Protein AF-A0A7V1EEA6-F1 (afdb_monomer)

pLDDT: mean 91.25, std 5.87, range [56.53, 96.62]

Structure (mmCIF, N/CA/C/O backbone):
data_AF-A0A7V1EEA6-F1
#
_entry.id   AF-A0A7V1EEA6-F1
#
loop_
_atom_site.group_PDB
_atom_site.id
_atom_site.type_symbol
_atom_site.label_atom_id
_atom_site.label_alt_id
_atom_site.label_comp_id
_atom_site.label_asym_id
_atom_site.label_entity_id
_atom_site.label_seq_id
_atom_site.pdbx_PDB_ins_code
_atom_site.Cartn_x
_atom_site.Cartn_y
_atom_site.Cartn_z
_atom_site.occupancy
_atom_site.B_iso_or_equiv
_atom_site.auth_seq_id
_atom_site.auth_comp_id
_atom_site.auth_asym_id
_atom_site.auth_atom_id
_atom_site.pdbx_PDB_model_num
ATOM 1 N N . MET A 1 1 ? -14.559 18.676 7.883 1.00 79.19 1 MET A N 1
ATOM 2 C CA . MET A 1 1 ? -14.103 17.274 7.992 1.00 79.19 1 MET A CA 1
ATOM 3 C C . MET A 1 1 ? -12.597 17.257 7.796 1.00 79.19 1 MET A C 1
ATOM 5 O O . MET A 1 1 ? -12.133 17.929 6.884 1.00 79.19 1 MET A O 1
ATOM 9 N N . LYS A 1 2 ? -11.842 16.586 8.671 1.00 92.44 2 LYS A N 1
ATOM 10 C CA . LYS A 1 2 ? -10.386 16.436 8.541 1.00 92.44 2 LYS A CA 1
ATOM 11 C C . LYS A 1 2 ? -10.104 15.057 7.952 1.00 92.44 2 LYS A C 1
ATOM 13 O O . LYS A 1 2 ? -10.678 14.086 8.430 1.00 92.44 2 LYS A O 1
ATOM 18 N N . ILE A 1 3 ? -9.256 14.996 6.934 1.00 94.94 3 ILE A N 1
ATOM 19 C CA . ILE A 1 3 ? -8.778 13.740 6.349 1.00 94.94 3 ILE A CA 1
ATOM 20 C C . ILE A 1 3 ? -7.420 13.439 6.985 1.00 94.94 3 ILE A C 1
ATOM 22 O O . ILE A 1 3 ? -6.601 14.348 7.137 1.00 94.94 3 ILE A O 1
ATOM 26 N N . ILE A 1 4 ? -7.221 12.196 7.416 1.00 95.44 4 ILE A N 1
ATOM 27 C CA . ILE A 1 4 ? -5.971 11.709 8.003 1.00 95.44 4 ILE A CA 1
ATOM 28 C C . ILE A 1 4 ? -5.459 10.606 7.089 1.00 95.44 4 ILE A C 1
ATOM 30 O O . ILE A 1 4 ? -6.202 9.677 6.784 1.00 95.44 4 ILE A O 1
ATOM 34 N N . ASP A 1 5 ? -4.210 10.730 6.659 1.00 96.44 5 ASP A N 1
ATOM 35 C CA . ASP A 1 5 ? -3.526 9.670 5.933 1.00 96.44 5 ASP A CA 1
ATOM 36 C C . ASP A 1 5 ? -2.985 8.643 6.934 1.00 96.44 5 ASP A C 1
ATOM 38 O O . ASP A 1 5 ? -2.292 9.003 7.888 1.00 96.44 5 ASP A O 1
ATOM 42 N N . ILE A 1 6 ? -3.360 7.382 6.739 1.00 95.69 6 ILE A N 1
ATOM 43 C CA . ILE A 1 6 ? -2.917 6.241 7.550 1.00 95.69 6 ILE A CA 1
ATOM 44 C C . ILE A 1 6 ? -1.982 5.314 6.763 1.00 95.69 6 ILE A C 1
ATOM 46 O O . ILE A 1 6 ? -1.681 4.213 7.219 1.00 95.69 6 ILE A O 1
ATOM 50 N N . THR A 1 7 ? -1.550 5.735 5.574 1.00 96.62 7 THR A N 1
ATOM 51 C CA . THR A 1 7 ? -0.663 4.970 4.702 1.00 96.62 7 THR A CA 1
ATOM 52 C C . THR A 1 7 ? 0.795 5.374 4.895 1.00 96.62 7 THR A C 1
ATOM 54 O O . THR A 1 7 ? 1.125 6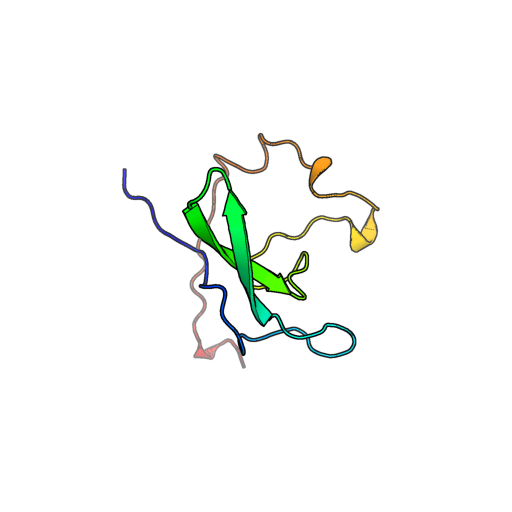.529 5.172 1.00 96.62 7 THR A O 1
ATOM 57 N N . GLY A 1 8 ? 1.686 4.391 4.783 1.00 94.81 8 GLY A N 1
ATOM 58 C CA . GLY A 1 8 ? 3.123 4.612 4.685 1.00 94.81 8 GLY A CA 1
ATOM 59 C C . GLY A 1 8 ? 3.556 4.831 3.230 1.00 94.81 8 GLY A C 1
ATOM 60 O O . GLY A 1 8 ? 2.916 4.307 2.315 1.00 94.81 8 GLY A O 1
ATOM 61 N N . PRO A 1 9 ? 4.653 5.569 2.987 1.00 94.81 9 PRO A N 1
ATOM 62 C CA . PRO A 1 9 ? 5.184 5.742 1.641 1.00 94.81 9 PRO A CA 1
ATOM 63 C C . PRO A 1 9 ? 5.702 4.416 1.070 1.00 94.81 9 PRO A C 1
ATOM 65 O O . PRO A 1 9 ? 6.239 3.579 1.796 1.00 94.81 9 PRO A O 1
ATOM 68 N N . ILE A 1 10 ? 5.620 4.273 -0.254 1.00 94.88 10 ILE A N 1
ATOM 69 C CA . ILE A 1 10 ? 6.261 3.182 -0.992 1.00 94.88 10 ILE A CA 1
ATOM 70 C C . ILE A 1 10 ? 7.615 3.674 -1.513 1.00 94.88 10 ILE A C 1
ATOM 72 O O . ILE A 1 10 ? 7.678 4.640 -2.270 1.00 94.88 10 ILE A O 1
ATOM 76 N N . TYR A 1 11 ? 8.704 3.038 -1.084 1.00 94.56 11 TYR A N 1
ATOM 77 C CA . TYR A 1 11 ? 10.076 3.393 -1.437 1.00 94.56 11 TYR A CA 1
ATOM 78 C C . TYR A 1 11 ? 10.995 2.163 -1.418 1.00 94.56 11 TYR A C 1
ATOM 80 O O . TYR A 1 11 ? 10.715 1.160 -0.760 1.00 94.56 11 TYR A O 1
ATOM 88 N N . GLU A 1 12 ? 12.106 2.235 -2.147 1.00 95.25 12 GLU A N 1
ATOM 89 C CA . GLU A 1 12 ? 13.096 1.155 -2.179 1.00 95.25 12 GLU A CA 1
ATOM 90 C C . GLU A 1 12 ? 13.789 0.981 -0.822 1.00 95.25 12 GLU A C 1
ATOM 92 O O . GLU A 1 12 ? 14.182 1.954 -0.182 1.00 95.25 12 GLU A O 1
ATOM 97 N N . GLY A 1 13 ? 13.975 -0.268 -0.389 1.00 92.69 13 GLY A N 1
ATOM 98 C CA . GLY A 1 13 ? 14.576 -0.567 0.915 1.00 92.69 13 GLY A CA 1
ATOM 99 C C . GLY A 1 13 ? 13.625 -0.389 2.103 1.00 92.69 13 GLY A C 1
ATOM 100 O O . GLY A 1 13 ? 14.082 -0.372 3.246 1.00 92.69 13 GLY A O 1
ATOM 101 N N . MET A 1 14 ? 12.315 -0.261 1.856 1.00 93.69 14 MET A N 1
ATOM 102 C CA . MET A 1 14 ? 11.309 -0.460 2.900 1.00 93.69 14 MET A CA 1
ATOM 103 C C . MET A 1 14 ? 11.413 -1.867 3.507 1.00 93.69 14 MET A C 1
ATOM 105 O O . MET A 1 14 ? 11.980 -2.777 2.904 1.00 93.69 14 MET A O 1
ATOM 109 N N . TRP A 1 15 ? 10.825 -2.048 4.689 1.00 91.12 15 TRP A N 1
ATOM 110 C CA . TRP A 1 15 ? 10.692 -3.374 5.284 1.00 91.12 15 TRP A CA 1
ATOM 111 C C . TRP A 1 15 ? 9.842 -4.290 4.391 1.00 91.12 15 TRP A C 1
ATOM 113 O O . TRP A 1 15 ? 8.806 -3.870 3.875 1.00 91.12 15 TRP A O 1
ATOM 123 N N . ASP A 1 16 ? 10.267 -5.542 4.250 1.00 90.25 16 ASP A N 1
ATOM 124 C CA . ASP A 1 16 ? 9.509 -6.609 3.608 1.00 90.25 16 ASP A CA 1
ATOM 125 C C . ASP A 1 16 ? 9.574 -7.895 4.449 1.00 90.25 16 ASP A C 1
ATOM 127 O O . ASP A 1 16 ? 10.334 -8.003 5.414 1.00 90.25 16 ASP A O 1
ATOM 131 N N . TYR A 1 17 ? 8.748 -8.877 4.085 1.00 86.88 17 TYR A N 1
ATOM 132 C CA . TYR A 1 17 ? 8.684 -10.174 4.765 1.00 86.88 17 TYR A CA 1
ATOM 133 C C . TYR A 1 17 ? 9.903 -11.080 4.492 1.00 86.88 17 TYR A C 1
ATOM 135 O O . TYR A 1 17 ? 10.045 -12.120 5.138 1.00 86.88 17 TYR A O 1
ATOM 143 N N . GLY A 1 18 ? 10.785 -10.716 3.556 1.00 87.44 18 GLY A N 1
ATOM 144 C CA . GLY A 1 18 ? 11.922 -11.522 3.120 1.00 87.44 18 GLY A CA 1
ATOM 145 C C . GLY A 1 18 ? 11.544 -12.868 2.481 1.00 87.44 18 GLY A C 1
ATOM 146 O O . GLY A 1 18 ? 10.419 -13.102 2.039 1.00 87.44 18 GLY A O 1
ATOM 147 N N . GLY A 1 19 ? 12.514 -13.786 2.422 1.00 89.06 19 GLY A N 1
ATOM 148 C CA . GLY A 1 19 ? 12.317 -15.137 1.885 1.00 89.06 19 GLY A CA 1
ATOM 149 C C . GLY A 1 19 ? 12.236 -15.177 0.356 1.00 89.06 19 GLY A C 1
ATOM 150 O O . GLY A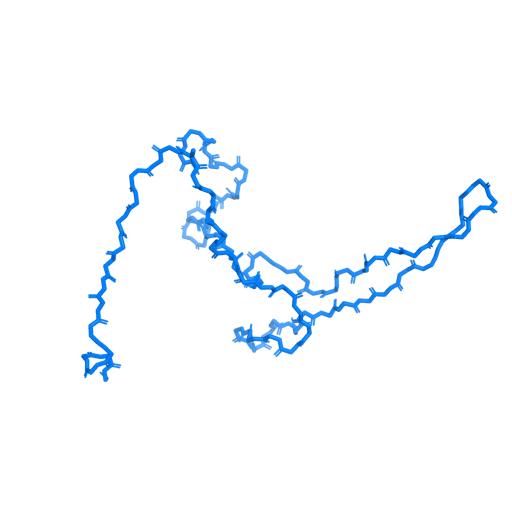 1 19 ? 13.145 -14.713 -0.330 1.00 89.06 19 GLY A O 1
ATOM 151 N N . GLU A 1 20 ? 11.169 -15.775 -0.182 1.00 87.50 20 GLU A N 1
ATOM 152 C CA . GLU A 1 20 ? 10.933 -15.862 -1.635 1.00 87.50 20 GLU A CA 1
ATOM 153 C C . GLU A 1 20 ? 10.428 -14.541 -2.240 1.00 87.50 20 GLU A C 1
ATOM 155 O O . GLU A 1 20 ? 10.429 -14.362 -3.461 1.00 87.50 20 GLU A O 1
ATOM 160 N N . ILE A 1 21 ? 10.018 -13.599 -1.388 1.00 89.75 21 ILE A N 1
ATOM 161 C CA . ILE A 1 21 ? 9.537 -12.285 -1.795 1.00 89.75 21 ILE A CA 1
ATOM 162 C C . ILE A 1 21 ? 10.730 -11.406 -2.144 1.00 89.75 21 ILE A C 1
ATOM 164 O O . ILE A 1 21 ? 11.626 -11.172 -1.334 1.00 89.75 21 ILE A O 1
ATOM 168 N N . LYS A 1 22 ? 10.738 -10.908 -3.381 1.00 92.12 22 LYS A N 1
ATOM 169 C CA . LYS A 1 22 ? 11.748 -9.953 -3.828 1.00 92.12 22 LYS A CA 1
ATOM 170 C C . LYS A 1 22 ? 11.416 -8.555 -3.294 1.00 92.12 22 LYS A C 1
ATOM 172 O O . LYS A 1 22 ? 10.247 -8.175 -3.346 1.00 92.12 22 LYS A O 1
ATOM 177 N N . PRO A 1 23 ? 12.423 -7.763 -2.892 1.00 93.25 23 PRO A N 1
ATOM 178 C CA . PRO A 1 23 ? 12.204 -6.381 -2.489 1.00 93.25 23 PRO A CA 1
ATOM 179 C C . PRO A 1 23 ? 11.588 -5.543 -3.614 1.00 93.25 23 PRO A C 1
ATOM 181 O O . PRO A 1 23 ? 11.945 -5.708 -4.791 1.00 93.25 23 PRO A O 1
ATOM 184 N N . PHE A 1 24 ? 10.711 -4.612 -3.235 1.00 95.81 24 PHE A N 1
ATOM 185 C CA . PHE A 1 24 ? 10.162 -3.600 -4.137 1.00 95.81 24 PHE A CA 1
ATOM 186 C C . PHE A 1 24 ? 11.281 -2.768 -4.780 1.00 95.81 24 PHE A C 1
ATOM 188 O O . PHE A 1 24 ? 12.253 -2.394 -4.113 1.00 95.81 24 PHE A O 1
ATOM 195 N N . ARG A 1 25 ? 11.124 -2.456 -6.071 1.00 96.12 25 ARG A N 1
ATOM 196 C CA . ARG A 1 25 ? 12.004 -1.551 -6.817 1.00 96.12 25 ARG A CA 1
ATOM 197 C C . ARG A 1 25 ? 11.203 -0.546 -7.630 1.00 96.12 25 ARG A C 1
ATOM 199 O O . ARG A 1 25 ? 10.200 -0.893 -8.255 1.00 96.12 25 A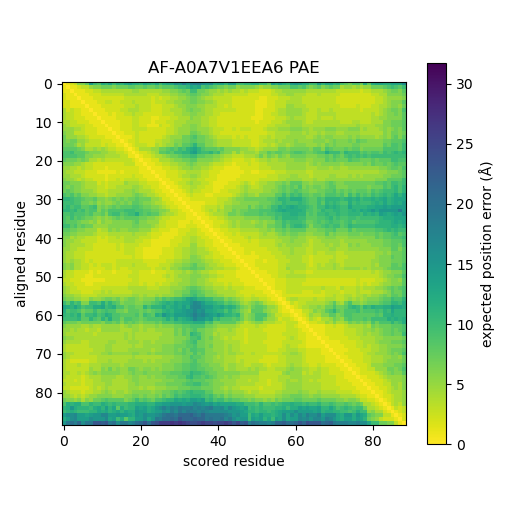RG A O 1
ATOM 206 N N . LEU A 1 26 ? 11.684 0.691 -7.644 1.00 95.38 26 LEU A N 1
ATOM 207 C CA . LEU A 1 26 ? 11.107 1.790 -8.404 1.00 95.38 26 LEU A CA 1
ATOM 208 C C . LEU A 1 26 ? 12.003 2.080 -9.610 1.00 95.38 26 LEU A C 1
ATOM 210 O O . LEU A 1 26 ? 13.029 2.749 -9.509 1.00 95.38 26 LEU A O 1
ATOM 214 N N . GLY A 1 27 ? 11.607 1.557 -10.764 1.00 93.88 27 GLY A N 1
ATOM 215 C CA . GLY A 1 27 ? 12.255 1.818 -12.043 1.00 93.88 27 GLY A CA 1
ATOM 216 C C . GLY A 1 27 ? 11.636 3.003 -12.784 1.00 93.88 27 GLY A C 1
ATOM 217 O O . GLY A 1 27 ? 10.640 3.586 -12.359 1.00 93.88 27 GLY A O 1
ATOM 218 N N . LYS A 1 28 ? 12.203 3.319 -13.950 1.00 94.88 28 LYS A N 1
ATOM 219 C CA . LYS A 1 28 ? 11.684 4.329 -14.880 1.00 94.88 28 LYS A CA 1
ATOM 220 C C . LYS A 1 28 ? 11.568 3.746 -16.282 1.00 94.88 28 LYS A C 1
ATOM 222 O O . LYS A 1 28 ? 12.486 3.074 -16.749 1.00 94.88 28 LYS A O 1
ATOM 227 N N . VAL A 1 29 ? 10.472 4.045 -16.970 1.00 94.94 29 VAL A N 1
ATOM 228 C CA . VAL A 1 29 ? 10.274 3.729 -18.389 1.00 94.94 29 VAL A CA 1
ATOM 229 C C . VAL A 1 29 ? 10.140 5.033 -19.155 1.00 94.94 29 VAL A C 1
ATOM 231 O O . VAL A 1 29 ? 9.268 5.846 -18.861 1.00 94.94 29 VAL A O 1
ATOM 234 N N . LYS A 1 30 ? 11.007 5.222 -20.149 1.00 95.50 30 LYS A N 1
ATOM 235 C CA . LYS A 1 30 ? 10.909 6.332 -21.098 1.00 95.50 30 LYS A CA 1
ATOM 236 C C . LYS A 1 30 ? 10.112 5.893 -22.309 1.00 95.50 30 LYS A C 1
ATOM 238 O O . LYS A 1 30 ? 10.330 4.799 -22.830 1.00 95.50 30 LYS A O 1
ATOM 243 N N . MET A 1 31 ? 9.219 6.753 -22.766 1.00 94.81 31 MET A N 1
ATOM 244 C CA . MET A 1 31 ? 8.411 6.494 -23.944 1.00 94.81 31 MET A CA 1
ATOM 245 C C . MET A 1 31 ? 8.079 7.788 -24.680 1.00 94.81 31 MET A C 1
ATOM 247 O O . MET A 1 31 ? 8.066 8.872 -24.100 1.00 94.81 31 MET A O 1
ATOM 251 N N . GLU A 1 32 ? 7.823 7.658 -25.977 1.00 95.62 32 GLU A N 1
ATOM 252 C CA . GLU A 1 32 ? 7.447 8.764 -26.851 1.00 95.62 32 GLU A CA 1
ATOM 253 C C . GLU A 1 32 ? 6.006 8.564 -27.327 1.00 95.62 32 GLU A C 1
ATOM 255 O O . GLU A 1 32 ? 5.619 7.476 -27.760 1.00 95.62 32 GLU A O 1
ATOM 260 N N . TYR A 1 33 ? 5.193 9.613 -27.245 1.00 93.00 33 TYR A N 1
ATOM 261 C CA . TYR A 1 33 ? 3.830 9.623 -27.770 1.00 93.00 33 TYR A CA 1
ATOM 262 C C . TYR A 1 33 ? 3.519 11.009 -28.308 1.00 93.00 33 TYR A C 1
ATOM 264 O O . TYR A 1 33 ? 3.753 12.011 -27.637 1.00 93.00 33 TYR A O 1
ATOM 272 N N . ALA A 1 34 ? 3.003 11.061 -29.536 1.00 93.38 34 ALA A N 1
ATOM 273 C CA . ALA A 1 34 ? 2.715 12.310 -30.241 1.00 93.38 34 ALA A CA 1
ATOM 274 C C . ALA A 1 34 ? 3.915 13.287 -30.308 1.00 93.38 34 ALA A C 1
ATOM 276 O O . ALA A 1 34 ? 3.728 14.501 -30.257 1.00 93.38 34 ALA A O 1
ATOM 277 N N . GLY A 1 35 ? 5.143 12.762 -30.425 1.00 94.81 35 GLY A N 1
ATOM 278 C CA . GLY A 1 35 ? 6.370 13.564 -30.507 1.00 94.81 35 GLY A CA 1
ATOM 279 C C . GLY A 1 35 ? 6.808 14.197 -29.183 1.00 94.81 35 GLY A C 1
ATOM 280 O O . GLY A 1 35 ? 7.634 15.107 -29.188 1.00 94.81 35 GLY A O 1
ATOM 281 N N . VAL A 1 36 ? 6.244 13.751 -28.057 1.00 94.88 36 VAL A N 1
ATOM 282 C CA . VAL A 1 36 ? 6.626 14.187 -26.712 1.00 94.88 36 VAL A CA 1
ATOM 283 C C . VAL A 1 36 ? 7.208 12.998 -25.957 1.00 94.88 36 VAL A C 1
ATOM 285 O O . VAL A 1 36 ? 6.573 11.945 -25.865 1.00 94.88 36 VAL A O 1
ATOM 288 N N . GLU A 1 37 ? 8.409 13.175 -25.408 1.00 96.12 37 GLU A N 1
ATOM 289 C CA . GLU A 1 37 ? 9.008 12.222 -24.476 1.00 96.12 37 GLU A CA 1
ATOM 290 C C . GLU A 1 37 ? 8.395 12.388 -23.084 1.00 96.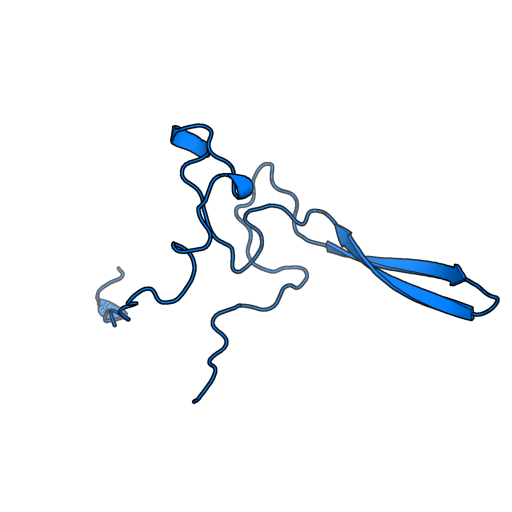12 37 GLU A C 1
ATOM 292 O O . GLU A 1 37 ? 8.264 13.500 -22.566 1.00 96.12 37 GLU A O 1
ATOM 297 N N . TYR A 1 38 ? 8.048 11.271 -22.456 1.00 95.62 38 TYR A N 1
ATOM 298 C CA . TYR A 1 38 ? 7.614 11.224 -21.069 1.00 95.62 38 TYR A CA 1
ATOM 299 C C . TYR A 1 38 ? 8.216 10.015 -20.364 1.00 95.62 38 TYR A C 1
ATOM 301 O O . TYR A 1 38 ? 8.605 9.016 -20.976 1.00 95.62 38 TYR A O 1
ATOM 309 N N . GLU A 1 39 ? 8.325 10.146 -19.048 1.00 95.94 39 GLU A N 1
ATOM 310 C CA . GLU A 1 39 ? 8.868 9.129 -18.164 1.00 95.94 39 GLU A CA 1
ATOM 311 C C . GLU A 1 39 ? 7.773 8.677 -17.201 1.00 95.94 39 GLU A C 1
ATOM 313 O O . GLU A 1 39 ? 7.090 9.502 -16.591 1.00 95.94 39 GLU A O 1
ATOM 318 N N . LEU A 1 40 ? 7.606 7.364 -17.082 1.00 94.44 40 LEU A N 1
ATOM 319 C CA . LEU A 1 40 ? 6.683 6.727 -16.154 1.00 94.44 40 LEU A CA 1
ATOM 320 C C . LEU A 1 40 ? 7.465 5.949 -15.102 1.00 94.44 40 LEU A C 1
ATOM 322 O O . LEU A 1 40 ? 8.522 5.382 -15.390 1.00 94.44 40 LEU A O 1
ATOM 326 N N . ASP A 1 41 ? 6.911 5.882 -13.899 1.00 94.94 41 ASP A N 1
ATOM 327 C CA . ASP A 1 41 ? 7.402 4.976 -12.869 1.00 94.94 41 ASP A CA 1
ATOM 328 C C . ASP A 1 41 ? 7.068 3.525 -13.241 1.00 94.94 41 ASP A C 1
ATOM 330 O O . ASP A 1 41 ? 5.934 3.196 -13.594 1.00 94.94 41 ASP A O 1
ATOM 334 N N . SER A 1 42 ? 8.071 2.655 -13.153 1.00 94.81 42 SER A N 1
ATOM 335 C CA . SER A 1 42 ? 7.921 1.204 -13.240 1.00 94.81 42 SER A CA 1
ATOM 336 C C . SER A 1 42 ? 7.954 0.626 -11.835 1.00 94.81 42 SER A C 1
ATOM 338 O O . SER A 1 42 ? 8.920 0.829 -11.102 1.00 94.81 42 SER A O 1
ATOM 340 N N . LEU A 1 43 ? 6.903 -0.094 -11.456 1.00 95.44 43 LEU A N 1
ATOM 341 C CA . LEU A 1 43 ? 6.773 -0.703 -10.136 1.00 95.44 43 LEU A CA 1
ATOM 342 C C . LEU A 1 43 ? 7.171 -2.176 -10.234 1.00 95.44 43 LEU A C 1
ATOM 344 O O . LEU A 1 43 ? 6.387 -3.021 -10.665 1.00 95.44 43 LEU A O 1
ATOM 348 N N . GLU A 1 44 ? 8.406 -2.488 -9.862 1.00 94.81 44 GLU A N 1
ATOM 349 C CA . GLU A 1 44 ? 8.947 -3.843 -9.910 1.00 94.81 44 GLU A CA 1
ATOM 350 C C . GLU A 1 44 ? 8.795 -4.539 -8.553 1.00 94.81 44 GLU A C 1
ATOM 352 O O . GLU A 1 44 ? 9.062 -3.960 -7.499 1.00 94.81 44 GLU A O 1
ATOM 357 N N . ASN A 1 45 ? 8.385 -5.811 -8.579 1.00 93.56 45 ASN A N 1
ATOM 358 C CA . AS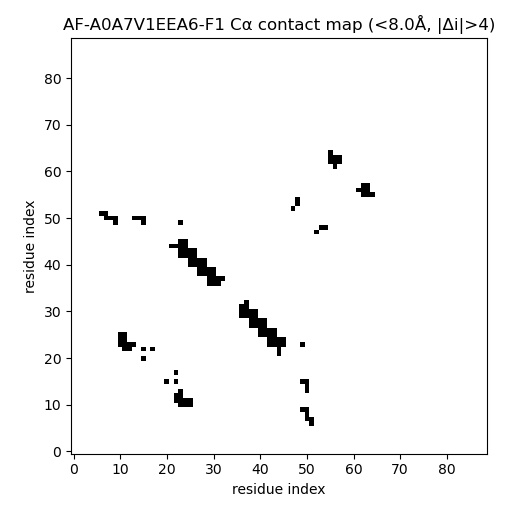N A 1 45 ? 8.116 -6.633 -7.388 1.00 93.56 45 ASN A CA 1
ATOM 359 C C . ASN A 1 45 ? 7.102 -6.017 -6.404 1.00 93.56 45 ASN A C 1
ATOM 361 O O . ASN A 1 45 ? 7.090 -6.372 -5.228 1.00 93.56 45 ASN A O 1
ATOM 365 N N . MET A 1 46 ? 6.236 -5.113 -6.869 1.00 94.25 46 MET A N 1
ATOM 366 C CA . MET A 1 46 ? 5.076 -4.700 -6.088 1.00 94.25 46 MET A CA 1
ATOM 367 C C . MET A 1 46 ? 4.058 -5.842 -6.076 1.00 94.25 46 MET A C 1
ATOM 369 O O . MET A 1 46 ? 3.604 -6.291 -7.129 1.00 94.25 46 MET A O 1
ATOM 373 N N . ILE A 1 47 ? 3.717 -6.321 -4.886 1.00 91.38 47 ILE A N 1
ATOM 374 C CA . ILE A 1 47 ? 2.806 -7.448 -4.672 1.00 91.38 47 ILE A CA 1
ATOM 375 C C . ILE A 1 47 ? 1.734 -7.074 -3.646 1.00 91.38 47 ILE A C 1
ATOM 377 O O . ILE A 1 47 ? 1.745 -5.979 -3.088 1.00 91.38 47 ILE A O 1
ATOM 381 N N . ALA A 1 48 ? 0.784 -7.980 -3.406 1.00 90.19 48 ALA A N 1
ATOM 382 C CA . ALA A 1 48 ? -0.417 -7.695 -2.618 1.00 90.19 48 ALA A CA 1
ATOM 383 C C . ALA A 1 48 ? -0.147 -7.239 -1.169 1.00 90.19 48 ALA A C 1
ATOM 385 O O . ALA A 1 48 ? -0.979 -6.543 -0.600 1.00 90.19 48 ALA A O 1
ATOM 386 N N . PHE A 1 49 ? 1.006 -7.593 -0.594 1.00 89.44 49 PHE A N 1
ATOM 387 C CA . PHE A 1 49 ? 1.395 -7.259 0.782 1.00 89.44 49 PHE A CA 1
ATOM 388 C C . PHE A 1 49 ? 2.612 -6.313 0.861 1.00 89.44 49 PHE A C 1
ATOM 390 O O . PHE A 1 49 ? 3.407 -6.366 1.798 1.00 89.44 49 PHE A O 1
ATOM 397 N N . THR A 1 50 ? 2.786 -5.437 -0.135 1.00 93.00 50 THR A N 1
ATOM 398 C CA . THR A 1 50 ? 3.801 -4.368 -0.116 1.00 93.00 50 THR A CA 1
ATOM 399 C C . THR A 1 50 ? 3.276 -3.115 0.606 1.00 93.00 50 THR A C 1
ATOM 401 O O . THR A 1 50 ? 2.257 -2.556 0.209 1.00 93.00 50 THR A O 1
ATOM 404 N N . GLY A 1 51 ? 4.004 -2.617 1.615 1.00 93.81 51 GLY A N 1
ATOM 405 C CA . GLY A 1 51 ? 3.702 -1.352 2.304 1.00 93.81 51 GLY A CA 1
ATOM 406 C C . GLY A 1 51 ? 2.481 -1.409 3.229 1.00 93.81 51 GLY A C 1
ATOM 407 O O . GLY A 1 51 ? 2.282 -2.386 3.942 1.00 93.81 51 GLY A O 1
ATOM 408 N N . THR A 1 52 ? 1.667 -0.349 3.253 1.00 95.44 52 THR A N 1
ATOM 409 C CA . THR A 1 52 ? 0.339 -0.403 3.885 1.00 95.44 52 THR A CA 1
ATOM 410 C C . THR A 1 52 ? -0.624 -1.096 2.928 1.00 95.44 52 THR A C 1
ATOM 412 O O . THR A 1 52 ? -0.972 -0.538 1.890 1.00 95.44 52 THR A O 1
ATOM 415 N N . TYR A 1 53 ? -1.058 -2.302 3.281 1.00 93.06 53 TYR A N 1
ATOM 416 C CA . TYR A 1 53 ? -1.939 -3.132 2.463 1.00 93.06 53 TYR A CA 1
ATOM 417 C C . TYR A 1 53 ? -3.189 -3.553 3.249 1.00 93.06 53 TYR A C 1
ATOM 419 O O . TYR A 1 53 ? -3.311 -3.275 4.443 1.00 93.06 53 TYR A O 1
ATOM 427 N N . PHE A 1 54 ? -4.127 -4.223 2.579 1.00 91.06 54 PHE A N 1
ATOM 428 C CA . PHE A 1 54 ? -5.238 -4.912 3.232 1.00 91.06 54 PHE A CA 1
ATOM 429 C C . PHE A 1 54 ? -5.196 -6.395 2.880 1.00 91.06 54 PHE A C 1
ATOM 431 O O . PHE A 1 54 ? -4.842 -6.774 1.763 1.00 91.06 54 PHE A O 1
ATOM 438 N N . GLU A 1 55 ? -5.558 -7.231 3.841 1.00 89.75 55 GLU A N 1
ATOM 439 C CA . GLU A 1 55 ? -5.562 -8.678 3.688 1.00 89.75 55 GLU A CA 1
ATOM 440 C C . GLU A 1 55 ? -6.991 -9.178 3.477 1.00 89.75 55 GLU A C 1
ATOM 442 O O . GLU A 1 55 ? -7.960 -8.601 3.979 1.00 89.75 55 GLU A O 1
ATOM 447 N N . THR A 1 56 ? -7.130 -10.260 2.718 1.00 89.62 56 THR A N 1
ATOM 448 C CA . THR A 1 56 ? -8.414 -10.942 2.537 1.00 89.62 56 THR A CA 1
ATOM 449 C C . THR A 1 56 ? -8.336 -12.327 3.165 1.00 89.62 56 THR A C 1
ATOM 451 O O . THR A 1 56 ? -7.239 -12.863 3.302 1.00 89.62 56 THR A O 1
ATOM 454 N N . PRO A 1 57 ? -9.467 -12.990 3.459 1.00 86.25 57 PRO A N 1
ATOM 455 C CA . PRO A 1 57 ? -9.453 -14.384 3.900 1.00 86.25 57 PRO A CA 1
ATOM 456 C C . PRO A 1 57 ? -9.001 -15.383 2.811 1.00 86.25 57 PRO A C 1
ATOM 458 O O . PRO A 1 57 ? -9.255 -16.580 2.946 1.00 86.25 57 PRO A O 1
ATOM 461 N N . GLY A 1 58 ? -8.392 -14.913 1.716 1.00 86.69 58 GLY A N 1
ATOM 462 C CA . GLY A 1 58 ? -7.975 -15.702 0.561 1.00 86.69 58 GLY A CA 1
ATOM 463 C C . GLY A 1 58 ? -7.061 -16.866 0.897 1.00 86.69 58 GLY A C 1
ATOM 464 O O . GLY A 1 58 ? -7.288 -17.966 0.398 1.00 86.69 58 GLY A O 1
ATOM 465 N N . ASP A 1 59 ? -6.131 -16.667 1.826 1.00 74.88 59 ASP A N 1
ATOM 466 C CA . ASP A 1 59 ? -5.177 -17.702 2.236 1.00 74.88 59 ASP A CA 1
ATOM 467 C C . ASP A 1 59 ? -5.853 -18.915 2.894 1.00 74.88 59 ASP A C 1
ATOM 469 O O . ASP A 1 59 ? -5.329 -20.027 2.855 1.00 74.88 59 ASP A O 1
ATOM 473 N N . VAL A 1 60 ? -7.045 -18.723 3.469 1.00 81.56 60 VAL A N 1
ATOM 474 C CA . VAL A 1 60 ? 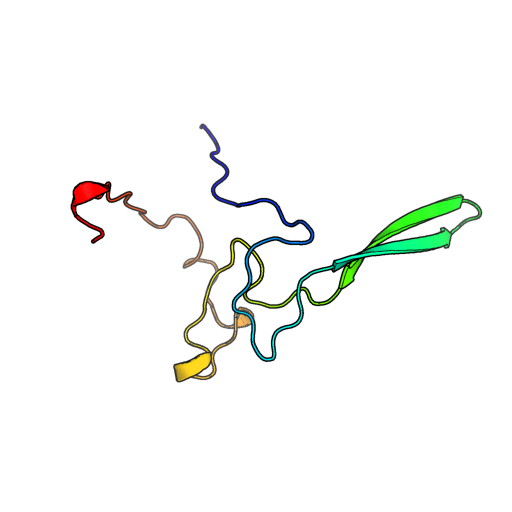-7.792 -19.773 4.180 1.00 81.56 60 VAL A CA 1
ATOM 475 C C . VAL A 1 60 ? -9.006 -20.254 3.381 1.00 81.56 60 VAL A C 1
ATOM 477 O O . VAL A 1 60 ? -9.388 -21.422 3.461 1.00 81.56 60 VAL A O 1
ATOM 480 N N . HIS A 1 61 ? -9.633 -19.366 2.613 1.00 87.62 61 HIS A N 1
ATOM 481 C CA . HIS A 1 61 ? -10.947 -19.600 2.014 1.00 87.62 61 HIS A CA 1
ATOM 482 C C . HIS A 1 61 ? -11.005 -19.369 0.498 1.00 87.62 61 HIS A C 1
ATOM 484 O O . HIS A 1 61 ? -12.062 -19.575 -0.095 1.00 87.62 61 HIS A O 1
ATOM 490 N N . GLY A 1 62 ? -9.905 -18.965 -0.143 1.00 88.12 62 GLY A N 1
ATOM 491 C CA . GLY A 1 62 ? -9.828 -18.778 -1.595 1.00 88.12 62 GLY A CA 1
ATOM 492 C C . GLY A 1 62 ? -10.539 -17.532 -2.134 1.00 88.12 62 GLY A C 1
ATOM 493 O O . GLY A 1 62 ? -10.694 -17.407 -3.345 1.00 88.12 62 GLY A O 1
ATOM 494 N N . TYR A 1 63 ? -10.974 -16.619 -1.262 1.00 87.69 63 TYR A N 1
ATOM 495 C CA . TYR A 1 63 ? -11.497 -15.315 -1.672 1.00 87.69 63 TYR A CA 1
ATOM 496 C C . TYR A 1 63 ? -10.387 -14.396 -2.190 1.00 87.69 63 TYR A C 1
ATOM 498 O O . TYR A 1 63 ? -9.248 -14.443 -1.739 1.00 87.69 63 TYR A O 1
ATOM 506 N N . THR A 1 64 ? -10.737 -13.511 -3.109 1.00 90.50 64 THR A N 1
ATOM 507 C CA . THR A 1 64 ? -9.864 -12.465 -3.636 1.00 90.50 64 THR A CA 1
ATOM 508 C C . THR A 1 64 ? -10.336 -11.089 -3.174 1.00 90.50 64 THR A C 1
ATOM 510 O O . THR A 1 64 ? -11.450 -10.923 -2.675 1.00 90.50 64 THR A O 1
ATOM 513 N N . ALA A 1 65 ? -9.514 -10.061 -3.398 1.00 89.50 65 ALA A N 1
ATOM 514 C CA . ALA A 1 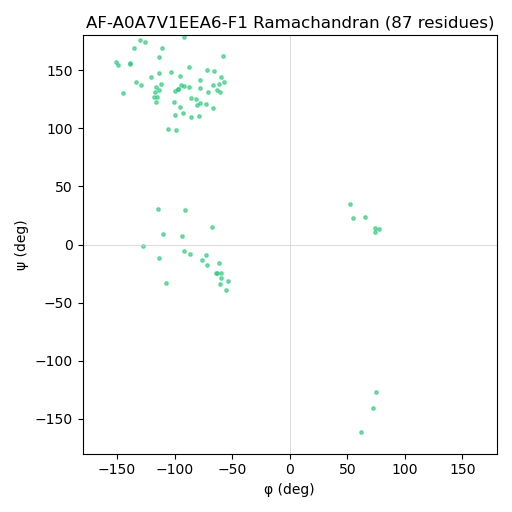65 ? -9.913 -8.669 -3.179 1.00 89.50 65 ALA A CA 1
ATOM 515 C C . ALA A 1 65 ? -11.209 -8.287 -3.918 1.00 89.50 65 ALA A C 1
ATOM 517 O O . ALA A 1 65 ? -11.984 -7.480 -3.411 1.00 89.50 65 ALA A O 1
ATOM 518 N N . ASN A 1 66 ? -11.467 -8.890 -5.084 1.00 91.69 66 ASN A N 1
ATOM 519 C CA . ASN A 1 66 ? -12.662 -8.611 -5.882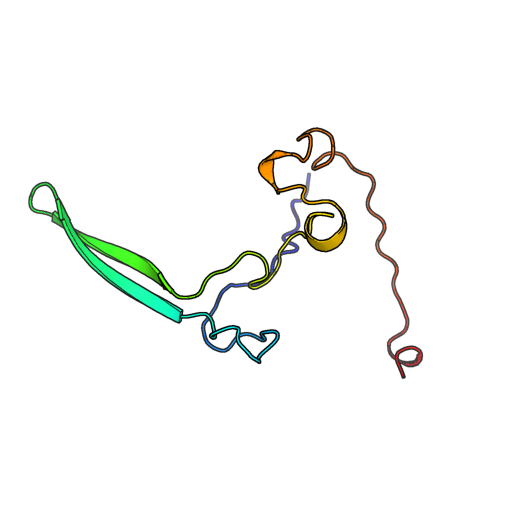 1.00 91.69 66 ASN A CA 1
ATOM 520 C C . ASN A 1 66 ? -13.948 -9.178 -5.265 1.00 91.69 66 ASN A C 1
ATOM 522 O O . ASN A 1 66 ? -15.037 -8.751 -5.639 1.00 91.69 66 ASN A O 1
ATOM 526 N N . ASP A 1 67 ? -13.831 -10.127 -4.335 1.00 92.44 67 ASP A N 1
ATOM 527 C CA . ASP A 1 67 ? -14.976 -10.768 -3.687 1.00 92.44 67 ASP A CA 1
ATOM 528 C C . ASP A 1 67 ? -15.466 -9.988 -2.457 1.00 92.44 67 ASP A C 1
ATOM 530 O O . ASP A 1 67 ? -16.506 -10.319 -1.884 1.00 92.44 67 ASP A O 1
ATOM 534 N N . VAL A 1 68 ? -14.733 -8.953 -2.026 1.00 90.00 68 VAL A N 1
ATOM 535 C CA . VAL A 1 68 ? -15.096 -8.137 -0.863 1.00 90.00 68 VAL A CA 1
ATOM 536 C C . VAL A 1 68 ? -16.158 -7.102 -1.262 1.00 90.00 68 VAL A C 1
ATOM 538 O O . VAL A 1 68 ? -15.884 -6.242 -2.101 1.00 90.00 68 VAL A O 1
ATOM 541 N N . PRO A 1 69 ? -17.360 -7.117 -0.651 1.00 92.56 69 PRO A N 1
ATOM 542 C CA . PRO A 1 69 ? -18.378 -6.106 -0.924 1.00 92.56 69 PRO A CA 1
ATOM 543 C C . PRO A 1 69 ? -17.900 -4.707 -0.518 1.00 92.56 69 PRO A C 1
ATOM 545 O O . PRO A 1 69 ? -17.396 -4.521 0.593 1.00 92.56 69 PRO A O 1
ATOM 548 N N . LEU A 1 70 ? -18.074 -3.715 -1.397 1.00 91.94 70 LEU A N 1
ATOM 549 C CA . LEU A 1 70 ? -17.557 -2.355 -1.195 1.00 91.94 70 LEU A CA 1
ATOM 550 C C . LEU A 1 70 ? -18.124 -1.685 0.058 1.00 91.94 70 LEU A C 1
ATOM 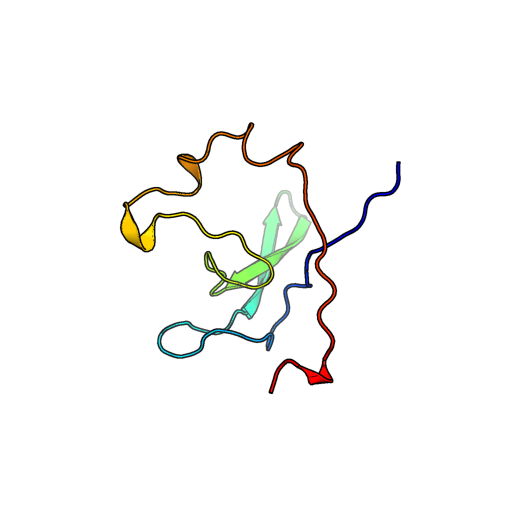552 O O . LEU A 1 70 ? -17.410 -0.956 0.741 1.00 91.94 70 LEU A O 1
ATOM 556 N N . GLU A 1 71 ? -19.379 -1.962 0.405 1.00 93.25 71 GLU A N 1
ATOM 557 C CA . GLU A 1 71 ? -20.032 -1.469 1.620 1.00 93.25 71 GLU A CA 1
ATOM 558 C C . GLU A 1 71 ? -19.348 -1.931 2.912 1.00 93.25 71 GLU A C 1
ATOM 560 O O . GLU A 1 71 ? -19.578 -1.351 3.969 1.00 93.25 71 GLU A O 1
ATOM 565 N N . LYS A 1 72 ? -18.482 -2.947 2.836 1.00 91.19 72 LYS A N 1
ATOM 566 C CA . LYS A 1 72 ? -17.650 -3.411 3.950 1.00 91.19 72 LYS A CA 1
ATOM 567 C C . LYS A 1 72 ? -16.260 -2.776 3.983 1.00 91.19 72 LYS A C 1
ATOM 569 O O . LYS A 1 72 ? -15.437 -3.226 4.769 1.00 91.19 72 LYS A O 1
ATOM 574 N N . LEU A 1 73 ? -15.975 -1.781 3.139 1.00 92.12 73 LEU A N 1
ATOM 575 C CA . LEU A 1 73 ? -14.677 -1.092 3.075 1.00 92.12 73 LEU A CA 1
ATOM 576 C C . LEU A 1 73 ? -14.743 0.375 3.515 1.00 92.12 73 LEU A C 1
ATOM 578 O O . LEU A 1 73 ? -13.705 1.008 3.697 1.00 92.12 73 LEU A O 1
ATOM 582 N N . TYR A 1 74 ? -15.939 0.940 3.682 1.00 93.38 74 TYR A N 1
ATOM 583 C CA . TYR A 1 74 ? -16.117 2.343 4.049 1.00 93.38 74 TYR A CA 1
ATOM 584 C C . TYR A 1 74 ? -17.224 2.518 5.085 1.00 93.38 74 TYR A C 1
ATOM 586 O O . TYR A 1 74 ? -18.132 1.700 5.191 1.00 93.38 74 TYR A O 1
ATOM 594 N N . GLY A 1 75 ? -17.155 3.614 5.847 1.00 91.31 75 GLY A N 1
ATOM 595 C CA . GLY A 1 75 ? -18.166 3.921 6.865 1.00 91.31 75 GLY A CA 1
ATOM 596 C C . GLY A 1 75 ? -18.197 2.920 8.022 1.00 91.31 75 GLY A C 1
ATOM 597 O O . GLY A 1 75 ? -19.230 2.766 8.664 1.00 91.31 75 GLY A O 1
ATOM 598 N N . ILE A 1 76 ? -17.078 2.232 8.257 1.00 92.31 76 ILE A N 1
ATOM 599 C CA . ILE A 1 76 ? -16.912 1.280 9.352 1.00 92.31 76 ILE A CA 1
ATOM 600 C C . ILE A 1 76 ? -16.431 2.038 10.586 1.00 92.31 76 ILE A C 1
ATOM 602 O O . ILE A 1 76 ? -15.520 2.866 10.495 1.00 92.31 76 ILE A O 1
ATOM 606 N N . ASP A 1 77 ? -17.021 1.727 11.737 1.00 94.44 77 ASP A N 1
ATOM 607 C CA . ASP A 1 77 ? -16.525 2.211 13.018 1.00 94.44 77 ASP A CA 1
ATOM 608 C C . ASP A 1 77 ? -15.154 1.591 13.311 1.00 94.44 77 ASP A C 1
ATOM 610 O O . ASP A 1 77 ? -15.011 0.376 13.461 1.00 94.44 77 ASP A O 1
ATOM 614 N N . SER A 1 78 ? -14.143 2.450 13.407 1.00 93.06 78 SER A N 1
ATOM 615 C CA . SER A 1 78 ? -12.769 2.070 13.729 1.00 93.06 78 SER A CA 1
ATOM 616 C C . SER A 1 78 ? -12.385 2.609 15.099 1.00 93.06 78 SER A C 1
ATOM 618 O O . SER A 1 78 ? -12.653 3.766 15.429 1.00 93.06 78 SER A O 1
ATOM 620 N N . TYR A 1 79 ? -11.701 1.784 15.886 1.00 94.94 79 TYR A N 1
ATOM 621 C CA . TYR A 1 79 ? -11.236 2.134 17.224 1.00 94.94 79 TYR A CA 1
ATOM 622 C C . TYR A 1 79 ? -9.710 2.120 17.256 1.00 94.94 79 TYR A C 1
ATOM 624 O O . TYR A 1 79 ? -9.082 1.196 16.745 1.00 94.94 79 TYR A O 1
ATOM 632 N N . VAL A 1 80 ? -9.108 3.135 17.878 1.00 93.19 80 VAL A N 1
ATOM 633 C CA . VAL A 1 80 ? -7.660 3.185 18.112 1.00 93.19 80 VAL A CA 1
ATOM 634 C C . VAL A 1 80 ? -7.400 2.752 19.546 1.00 93.19 80 VAL A C 1
ATOM 636 O O . VAL A 1 80 ? -7.766 3.452 20.489 1.00 93.19 80 VAL A O 1
ATOM 639 N N . LEU A 1 81 ? -6.774 1.590 19.705 1.00 92.00 81 LEU A N 1
ATOM 640 C CA . LEU A 1 81 ? -6.342 1.089 21.004 1.00 92.00 81 LEU A CA 1
ATOM 641 C C . LEU A 1 81 ? -4.901 1.533 21.247 1.00 92.00 81 LEU A C 1
ATOM 643 O O . LEU A 1 81 ? -3.981 1.099 20.559 1.00 92.00 81 LEU A O 1
ATOM 647 N N . GLN A 1 82 ? -4.705 2.412 22.226 1.00 91.75 82 GLN A N 1
ATOM 648 C CA . GLN A 1 82 ? -3.372 2.836 22.633 1.00 91.75 82 GLN A CA 1
ATOM 649 C C . GLN A 1 82 ? -2.817 1.846 23.659 1.00 91.75 82 GLN A C 1
ATOM 651 O O . GLN A 1 82 ? -3.289 1.797 24.793 1.00 91.75 82 GLN A O 1
ATOM 656 N N . MET A 1 83 ? -1.815 1.065 23.259 1.00 88.62 83 MET A N 1
ATOM 657 C CA . MET A 1 83 ? -1.117 0.135 24.148 1.00 88.62 83 MET A CA 1
ATOM 658 C C . MET A 1 83 ? 0.182 0.770 24.667 1.00 88.62 83 MET A C 1
ATOM 660 O O . MET A 1 83 ? 0.924 1.350 23.866 1.00 88.62 83 MET A O 1
ATOM 664 N N . PRO A 1 84 ? 0.483 0.698 25.978 1.00 88.75 84 PRO A N 1
ATOM 665 C CA . PRO A 1 84 ? 1.762 1.154 26.505 1.00 88.75 84 PRO A CA 1
ATOM 666 C C . PRO A 1 84 ? 2.913 0.369 25.872 1.00 88.75 84 PRO A C 1
ATOM 668 O O . PRO A 1 84 ? 2.899 -0.857 25.835 1.00 88.75 84 PRO A O 1
ATOM 671 N N . CYS A 1 85 ? 3.937 1.079 25.397 1.00 81.81 85 CYS A N 1
ATOM 672 C CA . CYS A 1 85 ? 5.113 0.448 24.786 1.00 81.81 85 CYS A CA 1
ATOM 673 C C . CYS A 1 85 ? 5.834 -0.499 25.768 1.00 81.81 85 CYS A C 1
ATOM 675 O O . CYS A 1 85 ? 6.435 -1.492 25.372 1.00 81.81 85 CYS A O 1
ATOM 677 N N . GLU A 1 86 ? 5.730 -0.208 27.065 1.00 90.25 86 GLU A N 1
ATOM 678 C CA . GLU A 1 86 ? 6.322 -0.983 28.160 1.00 90.25 86 GLU A CA 1
ATOM 679 C C . GLU A 1 86 ? 5.769 -2.413 28.262 1.00 90.25 86 GLU A C 1
ATOM 681 O O . GLU A 1 86 ? 6.469 -3.301 28.757 1.00 90.25 86 GLU A O 1
ATOM 686 N N . ASP A 1 87 ? 4.552 -2.624 27.751 1.00 81.19 87 ASP A N 1
ATOM 687 C CA . ASP A 1 87 ? 3.812 -3.886 27.810 1.00 81.19 87 ASP A CA 1
ATOM 688 C C . ASP A 1 87 ? 4.057 -4.785 26.582 1.00 81.19 87 ASP A C 1
ATOM 690 O O . ASP A 1 87 ? 3.597 -5.923 26.557 1.00 81.19 87 ASP A O 1
ATOM 694 N N . LEU A 1 88 ? 4.787 -4.310 25.562 1.00 70.94 88 LEU A N 1
ATOM 695 C CA . LEU A 1 88 ? 5.056 -5.035 24.305 1.00 70.94 88 LEU A CA 1
ATOM 696 C C . LEU A 1 88 ? 6.355 -5.873 24.343 1.00 70.94 88 LEU A C 1
ATOM 698 O O . LEU A 1 88 ? 7.017 -6.031 23.317 1.00 70.94 88 LEU A O 1
ATOM 702 N N . LYS A 1 89 ? 6.747 -6.366 25.524 1.00 56.53 89 LYS A N 1
ATOM 703 C CA . LYS A 1 89 ? 7.972 -7.164 25.731 1.00 56.53 89 LYS A CA 1
ATOM 704 C C . LYS A 1 89 ? 7.823 -8.629 25.341 1.00 56.53 89 LYS A C 1
ATOM 706 O O . LYS A 1 89 ? 6.774 -9.224 25.668 1.00 56.53 89 LYS A O 1
#

Radius of gyration: 18.7 Å; Cα contacts (8 Å, |Δi|>4): 72; chains: 1; bounding box: 35×37×59 Å

Sequence (89 aa):
MKIIDITGPIYEGMWDYGGEIKPFRLGKVKMEYAGVEYELDSLENMIAFTGTYFETPGDVHGYTANDVPLEKLYGIDSYVLQMPCEDLK

Nearest PDB structures (foldseek):
  8xzv-assembly1_D  TM=5.208E-01  e=2.013E+00  Spinacia oleracea
  6gaw-assembly1_Bf  TM=1.566E-01  e=5.928E+00  Sus scrofa

Solvent-accessible surface area (backbone atoms only — not comparable to full-atom values): 6416 Å² total; per-residue (Å²): 139,86,87,80,88,88,69,63,82,87,59,69,85,59,89,74,93,51,85,92,57,61,75,50,38,80,47,76,45,78,49,74,57,97,92,41,79,49,77,42,81,36,79,39,62,72,54,81,80,53,70,69,60,77,88,62,66,26,92,83,70,70,49,52,80,86,72,57,62,69,79,80,75,51,95,69,93,80,82,88,83,86,72,65,76,86,75,74,118

Foldseek 3Di:
DDDDDPFDDADFPPDDPDDPQDTWDWDWDWDDDPNDIDIDTDIPSDDQPGGDHDDDCCVPPVDDPVNDDVVVVPPDDDDDDDDPPVPVD

Mean predicted aligned error: 5.49 Å

Secondary structure (DSSP, 8-state):
------PPPP-TT-----TTSPPPEEEEEEEEETTEEEEEEEEES--TTSSS----THHHH---GGGS-GGGTSS---------GGG--